Protein AF-A0A537R781-F1 (afdb_monomer_lite)

Structure (mmCIF, N/CA/C/O backbone):
data_AF-A0A537R781-F1
#
_entry.id   AF-A0A537R781-F1
#
loop_
_atom_site.group_PDB
_atom_site.id
_atom_site.type_symbol
_atom_site.label_atom_id
_atom_site.label_alt_id
_atom_site.label_comp_id
_atom_site.label_asym_id
_atom_site.label_entity_id
_atom_site.label_seq_id
_atom_site.pdbx_PDB_ins_code
_atom_site.Cartn_x
_atom_site.Cartn_y
_atom_site.Cartn_z
_atom_site.occupancy
_atom_site.B_iso_or_equiv
_atom_site.auth_seq_id
_atom_site.auth_comp_id
_atom_site.auth_asym_id
_atom_site.auth_atom_id
_atom_site.pdbx_PDB_model_num
ATOM 1 N N . GLU A 1 1 ? 22.331 3.820 -14.905 1.00 85.75 1 GLU A N 1
ATOM 2 C CA . GLU A 1 1 ? 21.748 2.591 -14.314 1.00 85.75 1 GLU A CA 1
ATOM 3 C C . GLU A 1 1 ? 20.408 2.846 -13.614 1.00 85.75 1 GLU A C 1
ATOM 5 O O . GLU A 1 1 ? 19.426 2.212 -13.982 1.00 85.75 1 GLU A O 1
ATOM 10 N 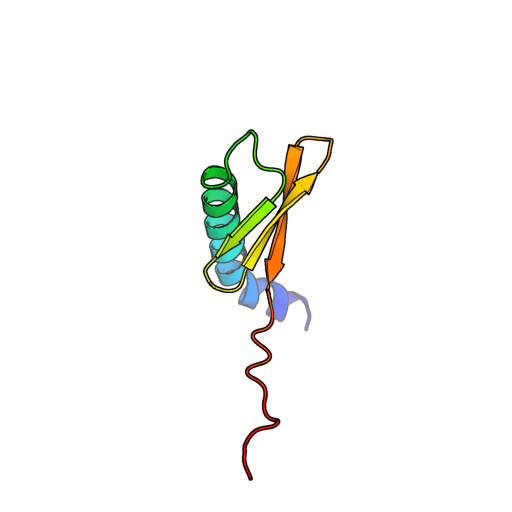N . PHE A 1 2 ? 20.301 3.824 -12.706 1.00 95.56 2 PHE A N 1
ATOM 11 C CA . PHE A 1 2 ? 19.047 4.123 -11.984 1.00 95.56 2 PHE A CA 1
ATOM 12 C C . PHE A 1 2 ? 17.870 4.591 -12.852 1.00 95.56 2 PHE A C 1
ATOM 14 O O . PHE A 1 2 ? 16.739 4.181 -12.609 1.00 95.56 2 PHE A O 1
ATOM 21 N N . SER A 1 3 ? 18.118 5.387 -13.897 1.00 97.19 3 SER A N 1
ATOM 22 C CA . SER A 1 3 ? 17.073 5.825 -14.839 1.00 97.19 3 SER A CA 1
ATOM 23 C C . SER A 1 3 ? 16.366 4.648 -15.523 1.00 97.19 3 SER A C 1
ATOM 25 O O . SER A 1 3 ? 15.149 4.669 -15.705 1.00 97.19 3 SER A O 1
ATOM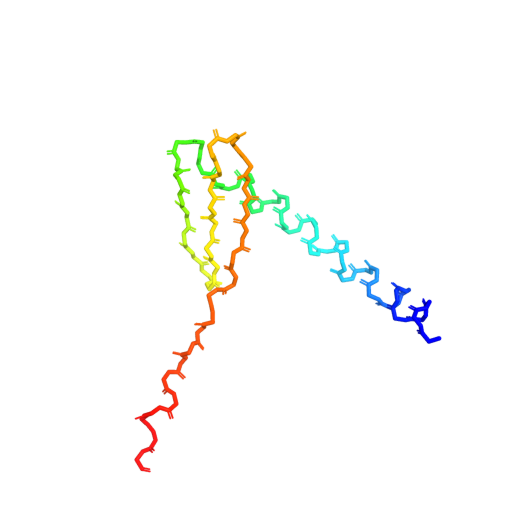 27 N N . ASN A 1 4 ? 17.112 3.586 -15.841 1.00 97.50 4 ASN A N 1
ATOM 28 C CA . ASN A 1 4 ? 16.563 2.373 -16.443 1.00 97.50 4 ASN A CA 1
ATOM 29 C C . ASN A 1 4 ? 15.707 1.586 -15.448 1.00 97.50 4 ASN A C 1
ATOM 31 O O . ASN A 1 4 ? 14.640 1.109 -15.825 1.00 97.50 4 ASN A O 1
ATOM 35 N N . VAL A 1 5 ? 16.140 1.480 -14.186 1.00 97.94 5 VAL A N 1
ATOM 36 C CA . VAL A 1 5 ? 15.346 0.843 -13.124 1.00 97.94 5 VAL A CA 1
ATOM 37 C C . VAL A 1 5 ? 14.053 1.617 -12.900 1.00 97.94 5 VAL A C 1
ATOM 39 O O . VAL A 1 5 ? 12.988 1.018 -12.978 1.00 97.94 5 VAL A O 1
ATOM 42 N N . PHE A 1 6 ? 14.139 2.939 -12.731 1.00 96.75 6 PHE A N 1
ATOM 43 C CA . PHE A 1 6 ? 12.981 3.806 -12.512 1.00 96.75 6 PHE A CA 1
ATOM 44 C C . PHE A 1 6 ? 11.947 3.681 -13.637 1.00 96.75 6 PHE A C 1
ATOM 46 O O . PHE A 1 6 ? 10.759 3.502 -13.377 1.00 96.75 6 PHE A O 1
ATOM 53 N N . ARG A 1 7 ? 12.399 3.708 -14.901 1.00 97.50 7 ARG A N 1
ATOM 54 C CA . ARG A 1 7 ? 11.516 3.517 -16.059 1.00 97.50 7 ARG A CA 1
ATOM 55 C C . ARG A 1 7 ? 10.881 2.127 -16.060 1.00 97.50 7 ARG A C 1
ATOM 57 O O . ARG A 1 7 ? 9.689 2.013 -16.310 1.00 97.50 7 ARG A O 1
ATOM 64 N N . ARG A 1 8 ? 11.666 1.084 -15.774 1.00 97.88 8 ARG A N 1
ATOM 65 C CA . ARG A 1 8 ? 11.204 -0.311 -15.761 1.00 97.88 8 ARG A CA 1
ATOM 66 C C . ARG A 1 8 ? 10.182 -0.585 -14.656 1.00 97.88 8 ARG A C 1
ATOM 68 O O . ARG A 1 8 ? 9.296 -1.401 -14.861 1.00 97.88 8 ARG A O 1
ATOM 75 N N . THR A 1 9 ? 10.299 0.059 -13.496 1.00 98.06 9 THR A N 1
ATOM 76 C CA . THR A 1 9 ? 9.409 -0.185 -12.348 1.00 98.06 9 THR A CA 1
ATOM 77 C C . THR A 1 9 ? 8.177 0.714 -12.320 1.00 98.06 9 THR A C 1
ATOM 79 O O . THR A 1 9 ? 7.351 0.557 -11.426 1.00 98.06 9 THR A O 1
ATOM 82 N N . ARG A 1 10 ? 8.043 1.665 -13.256 1.00 97.75 10 ARG A N 1
ATOM 83 C CA . ARG A 1 10 ? 6.963 2.660 -13.233 1.00 97.75 10 ARG A CA 1
ATOM 84 C C . ARG A 1 10 ? 5.574 2.026 -13.273 1.00 97.75 10 ARG A C 1
ATOM 86 O O . ARG A 1 10 ? 4.743 2.391 -12.452 1.00 97.75 10 ARG A O 1
ATOM 93 N N . ASP A 1 11 ? 5.338 1.074 -14.168 1.00 97.75 11 ASP A N 1
ATOM 94 C CA . ASP A 1 11 ? 4.005 0.478 -14.326 1.00 97.75 11 ASP A CA 1
ATOM 95 C C . ASP A 1 11 ? 3.619 -0.372 -13.109 1.00 97.75 11 ASP A C 1
ATOM 97 O O . ASP A 1 11 ? 2.531 -0.205 -12.565 1.00 97.75 11 ASP A O 1
ATOM 101 N N . ALA A 1 12 ? 4.554 -1.177 -12.590 1.00 97.50 12 ALA A N 1
ATOM 102 C CA . ALA A 1 12 ? 4.357 -1.935 -11.353 1.00 97.50 12 ALA A CA 1
ATOM 103 C C . ALA A 1 12 ? 4.104 -1.022 -10.137 1.00 97.50 12 ALA A C 1
ATOM 105 O O . ALA A 1 12 ? 3.298 -1.343 -9.267 1.00 97.50 12 ALA A O 1
ATOM 106 N N . TYR A 1 13 ? 4.772 0.135 -10.070 1.00 97.19 13 TYR A N 1
ATOM 107 C CA . TYR A 1 13 ? 4.522 1.129 -9.027 1.00 97.19 13 TYR A CA 1
ATOM 108 C C . TYR A 1 13 ? 3.119 1.741 -9.140 1.00 97.19 13 TYR A C 1
ATOM 110 O O . TYR A 1 13 ? 2.448 1.897 -8.124 1.00 97.19 13 TYR A O 1
ATOM 118 N N . LEU A 1 14 ? 2.657 2.053 -10.355 1.00 98.25 14 LEU A N 1
ATOM 119 C CA . LEU A 1 14 ? 1.308 2.584 -10.576 1.00 98.25 14 LEU A CA 1
ATOM 120 C C . LEU A 1 14 ? 0.229 1.561 -10.204 1.00 98.25 14 LEU A C 1
ATOM 122 O O . LEU A 1 14 ? -0.734 1.911 -9.528 1.00 98.25 14 LEU A O 1
ATOM 126 N N . GLU A 1 15 ? 0.406 0.300 -10.596 1.00 98.00 15 GLU A N 1
ATOM 127 C CA . GLU A 1 15 ? -0.495 -0.787 -10.206 1.00 98.00 15 GLU A CA 1
ATOM 128 C C . GLU A 1 15 ? -0.539 -0.959 -8.682 1.00 98.00 15 GLU A C 1
ATOM 130 O O . GLU A 1 15 ? -1.618 -1.039 -8.095 1.00 98.00 15 GLU A O 1
ATOM 135 N N . HIS A 1 16 ? 0.623 -0.921 -8.025 1.00 96.25 16 HIS A N 1
ATOM 136 C CA . HIS A 1 16 ? 0.710 -0.970 -6.569 1.00 96.25 16 HIS A CA 1
ATOM 137 C C . HIS A 1 16 ? -0.002 0.216 -5.899 1.00 96.25 16 HIS A C 1
ATOM 139 O O . HIS A 1 16 ? -0.754 0.004 -4.949 1.00 96.25 16 HIS A O 1
ATOM 145 N N . GLU A 1 17 ? 0.188 1.451 -6.371 1.00 97.25 17 GLU A N 1
ATOM 146 C CA . GLU A 1 17 ? -0.480 2.622 -5.785 1.00 97.25 17 GLU A CA 1
ATOM 147 C C . GLU A 1 17 ? -2.002 2.579 -5.987 1.00 97.25 17 GLU A C 1
ATOM 149 O O . GLU A 1 17 ? -2.737 2.928 -5.062 1.00 97.25 17 GLU A O 1
ATOM 154 N N . ASN A 1 18 ? -2.479 2.072 -7.130 1.00 97.56 18 ASN A N 1
ATOM 155 C CA . ASN A 1 18 ? -3.905 1.836 -7.361 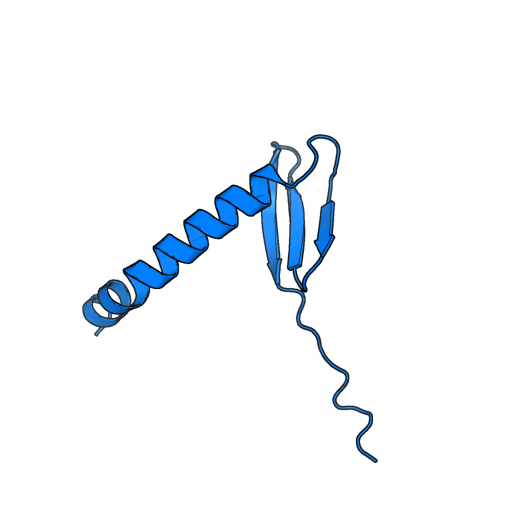1.00 97.56 18 ASN A CA 1
ATOM 156 C C . ASN A 1 18 ? -4.461 0.790 -6.383 1.00 97.56 18 ASN A C 1
ATOM 158 O O . ASN A 1 18 ? -5.418 1.067 -5.664 1.00 97.56 18 ASN A O 1
ATOM 162 N N . ALA A 1 19 ? -3.826 -0.383 -6.280 1.00 96.25 19 ALA A N 1
ATOM 163 C CA . ALA A 1 19 ? -4.251 -1.436 -5.355 1.00 96.25 19 ALA A CA 1
ATOM 164 C C . ALA A 1 19 ? -4.245 -0.957 -3.893 1.00 96.25 19 ALA A C 1
ATOM 166 O O . ALA A 1 19 ? -5.152 -1.245 -3.115 1.00 96.25 19 ALA A O 1
ATOM 167 N N . LYS A 1 20 ? -3.237 -0.170 -3.515 1.00 95.31 20 LYS A N 1
ATOM 168 C CA . LYS A 1 20 ? -3.124 0.434 -2.188 1.00 95.31 20 LYS A CA 1
ATOM 169 C C . LYS A 1 20 ? -4.242 1.436 -1.905 1.00 95.31 20 LYS A C 1
ATOM 171 O O . LYS A 1 20 ? -4.668 1.525 -0.757 1.00 95.31 20 LYS A O 1
ATOM 176 N N . ALA A 1 21 ? -4.706 2.196 -2.897 1.00 95.94 21 ALA A N 1
ATOM 177 C CA . ALA A 1 21 ? -5.847 3.095 -2.735 1.00 95.94 21 ALA A CA 1
ATOM 178 C C . ALA A 1 21 ? -7.142 2.311 -2.470 1.00 95.94 21 ALA A C 1
ATOM 180 O O . ALA A 1 21 ? -7.832 2.605 -1.494 1.00 95.94 21 ALA A O 1
ATOM 181 N N . GLU A 1 22 ? -7.400 1.259 -3.249 1.00 96.00 22 GLU A N 1
ATOM 182 C CA . GLU A 1 22 ? -8.558 0.377 -3.052 1.00 96.00 22 GLU A CA 1
ATOM 183 C C . GLU A 1 22 ? -8.536 -0.277 -1.661 1.00 96.00 22 GLU A C 1
ATOM 185 O O . GLU A 1 22 ? -9.520 -0.227 -0.925 1.00 96.00 22 GLU A O 1
ATOM 190 N N . LEU A 1 23 ? -7.381 -0.803 -1.232 1.00 95.00 23 LEU A N 1
ATOM 191 C CA . LEU A 1 23 ? -7.223 -1.399 0.099 1.00 95.00 23 LEU A CA 1
ATOM 192 C C . LEU A 1 23 ? -7.515 -0.415 1.239 1.00 95.00 23 LEU A C 1
ATOM 194 O O . LEU A 1 23 ? -8.044 -0.819 2.273 1.00 95.00 23 LEU A O 1
ATOM 198 N N . LYS A 1 24 ? -7.179 0.872 1.076 1.00 94.06 24 LYS A N 1
ATOM 199 C CA . LYS A 1 24 ? -7.522 1.896 2.076 1.00 94.06 24 LYS A CA 1
ATOM 200 C C . LYS A 1 24 ? -9.030 2.099 2.164 1.00 94.06 24 LYS A C 1
ATOM 202 O O . LYS A 1 24 ? -9.532 2.242 3.272 1.00 94.06 24 LYS A O 1
ATOM 207 N N . GLY A 1 25 ? -9.728 2.082 1.027 1.00 93.06 25 GLY A N 1
ATOM 208 C CA . GLY A 1 25 ? -11.186 2.207 0.968 1.00 93.06 25 GLY A CA 1
ATOM 209 C C . GLY A 1 25 ? -11.929 1.031 1.608 1.00 93.06 25 GLY A C 1
ATOM 210 O O . GLY A 1 25 ? -13.035 1.205 2.108 1.00 93.06 25 GLY A O 1
ATOM 211 N N . LEU A 1 26 ? -11.310 -0.151 1.652 1.00 93.62 26 LEU A N 1
ATOM 212 C CA . LEU A 1 26 ? -11.870 -1.331 2.319 1.00 93.62 26 LEU A CA 1
ATOM 213 C C . LEU A 1 26 ? -11.712 -1.308 3.847 1.00 93.62 26 LEU A C 1
ATOM 215 O O . LEU A 1 26 ? -12.370 -2.088 4.535 1.00 93.62 26 LEU A O 1
ATOM 219 N N . MET A 1 27 ? -10.831 -0.466 4.395 1.00 93.06 27 MET A N 1
ATOM 220 C CA . MET A 1 27 ? -10.590 -0.418 5.835 1.00 93.06 27 MET A CA 1
ATOM 221 C C . MET A 1 27 ? -11.712 0.361 6.542 1.00 93.06 27 MET A C 1
ATOM 223 O O . MET A 1 27 ? -11.865 1.553 6.272 1.00 93.06 27 MET A O 1
ATOM 227 N N . PRO A 1 28 ? -12.443 -0.241 7.502 1.00 92.75 28 PRO A N 1
ATOM 228 C CA . PRO A 1 28 ? -13.485 0.468 8.244 1.00 92.75 28 PRO A CA 1
ATOM 229 C C . PRO A 1 28 ? -12.938 1.703 8.972 1.00 92.75 28 PRO A C 1
ATOM 231 O O . PRO A 1 28 ? -11.795 1.705 9.443 1.00 92.75 28 PRO A O 1
ATOM 234 N N . GLU A 1 29 ? -13.741 2.762 9.065 1.00 90.12 29 GLU A N 1
ATOM 235 C CA . GLU A 1 29 ? -13.336 4.047 9.661 1.00 90.12 29 GLU A CA 1
ATOM 236 C C . GLU A 1 29 ? -13.048 3.951 11.166 1.00 90.12 29 GLU A C 1
ATOM 238 O O . GLU A 1 29 ? -12.162 4.629 11.685 1.00 90.12 29 GLU A O 1
ATOM 243 N N . ASP A 1 30 ? -13.753 3.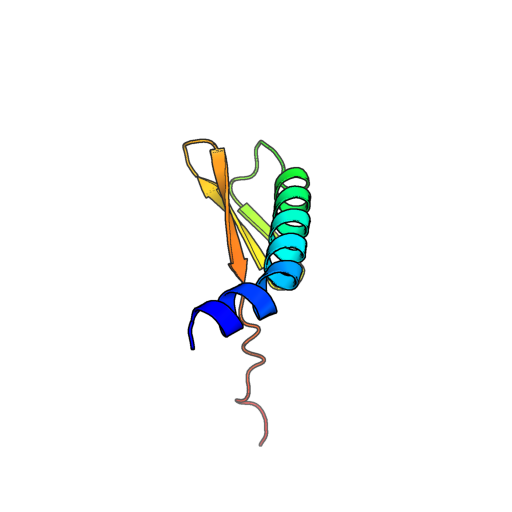068 11.867 1.00 91.31 30 ASP A N 1
ATOM 244 C CA . ASP A 1 30 ? -13.610 2.802 13.299 1.00 91.31 30 ASP A CA 1
ATOM 245 C C . ASP A 1 30 ? -12.537 1.745 13.617 1.00 91.31 30 ASP A C 1
ATOM 247 O O . ASP A 1 30 ? -12.118 1.594 14.771 1.00 91.31 30 ASP A O 1
ATOM 251 N N . ALA A 1 31 ? -12.036 1.041 12.598 1.00 93.94 31 ALA A N 1
ATOM 252 C CA . ALA A 1 31 ? -10.995 0.042 12.764 1.00 93.94 31 ALA A CA 1
ATOM 253 C C . ALA A 1 31 ? -9.616 0.694 12.945 1.00 93.94 31 ALA A C 1
ATOM 255 O O . ALA A 1 31 ? -9.161 1.516 12.143 1.00 93.94 31 ALA A O 1
ATOM 256 N N . LYS A 1 32 ? -8.896 0.260 13.986 1.00 94.75 32 LYS A N 1
ATOM 257 C CA . LYS A 1 32 ? -7.468 0.580 14.168 1.00 94.75 32 LYS A CA 1
ATOM 258 C C . LYS A 1 32 ? -6.569 -0.300 13.300 1.00 94.75 32 LYS A C 1
ATOM 260 O O . LYS A 1 32 ? -5.477 0.123 12.920 1.00 94.75 32 LYS A O 1
ATOM 265 N N . GLU A 1 33 ? -7.029 -1.506 12.980 1.00 95.12 33 GLU A N 1
ATOM 266 C CA . GLU A 1 33 ? -6.317 -2.474 12.153 1.00 95.12 33 GLU A CA 1
ATOM 267 C C . GLU A 1 33 ? -7.273 -3.397 11.394 1.00 95.12 33 GLU A C 1
ATOM 269 O O . GLU A 1 33 ? -8.402 -3.618 11.825 1.00 95.12 33 GLU A O 1
ATOM 274 N N . ALA A 1 34 ? -6.795 -3.943 10.277 1.00 94.88 34 ALA A N 1
ATOM 275 C CA . ALA A 1 34 ? -7.455 -5.008 9.529 1.00 94.88 34 ALA A CA 1
ATOM 276 C C . ALA A 1 34 ? -6.392 -5.978 8.997 1.00 94.88 34 ALA A C 1
ATOM 278 O O . ALA A 1 34 ? -5.309 -5.548 8.596 1.00 94.88 34 ALA A O 1
ATOM 279 N N . ILE A 1 35 ? -6.672 -7.281 9.011 1.00 93.25 35 ILE A N 1
ATOM 280 C CA . ILE A 1 35 ? -5.736 -8.325 8.571 1.00 93.25 35 ILE A CA 1
ATOM 281 C C . ILE A 1 35 ? -6.450 -9.250 7.590 1.00 93.25 35 ILE A C 1
ATOM 283 O O . ILE A 1 35 ? -7.577 -9.671 7.836 1.00 93.25 35 ILE A O 1
ATOM 287 N N . GLY A 1 36 ? -5.781 -9.592 6.492 1.00 91.44 36 GLY A N 1
ATOM 288 C CA . GLY A 1 36 ? -6.282 -10.548 5.510 1.00 91.44 36 GLY A CA 1
ATOM 289 C C . GLY A 1 36 ? -5.305 -10.721 4.356 1.00 91.44 36 GLY A C 1
ATOM 290 O O . GLY A 1 36 ? -4.481 -9.847 4.116 1.00 91.44 36 GLY A O 1
ATOM 291 N N . HIS A 1 37 ? -5.377 -11.852 3.650 1.00 91.31 37 HIS A N 1
ATOM 292 C CA . HIS A 1 37 ? -4.588 -12.112 2.433 1.00 91.31 37 HIS A CA 1
ATOM 293 C C . HIS A 1 37 ? -3.070 -11.864 2.580 1.00 91.31 37 HIS A C 1
ATOM 295 O O . HIS A 1 37 ? -2.409 -11.437 1.639 1.00 91.31 37 HIS A O 1
ATOM 301 N N . GLY A 1 38 ? -2.512 -12.115 3.771 1.00 92.19 38 GLY A N 1
ATOM 302 C CA . GLY A 1 38 ? -1.083 -11.923 4.038 1.00 92.19 38 GLY A CA 1
ATOM 303 C C . GLY A 1 38 ? -0.654 -10.464 4.219 1.00 92.19 38 GLY A C 1
ATOM 304 O O . GLY A 1 38 ? 0.534 -10.173 4.149 1.00 92.19 38 GLY A O 1
ATOM 305 N N . ILE A 1 39 ? -1.580 -9.537 4.467 1.00 94.00 39 ILE A N 1
ATOM 306 C CA . ILE A 1 39 ? -1.268 -8.135 4.769 1.00 94.00 39 ILE A CA 1
ATOM 307 C C . ILE A 1 39 ? -1.979 -7.666 6.042 1.00 94.00 39 ILE A C 1
ATOM 309 O O . ILE A 1 39 ? -3.047 -8.166 6.407 1.00 94.00 39 ILE A O 1
ATOM 313 N N . ARG A 1 40 ? -1.390 -6.676 6.714 1.00 94.81 40 ARG A N 1
ATOM 314 C CA . ARG A 1 40 ? -1.980 -5.957 7.848 1.00 94.81 40 ARG A CA 1
ATOM 315 C C . ARG A 1 40 ? -2.075 -4.474 7.527 1.00 94.81 40 ARG A C 1
ATOM 317 O O . ARG A 1 40 ? -1.057 -3.826 7.311 1.00 94.81 40 ARG A O 1
ATOM 324 N N . ALA A 1 41 ? -3.285 -3.934 7.559 1.00 96.56 41 ALA A N 1
ATOM 325 C CA . ALA A 1 41 ? -3.548 -2.504 7.520 1.00 96.56 41 ALA A CA 1
ATOM 326 C C . ALA A 1 41 ? -3.535 -1.922 8.942 1.00 96.56 41 ALA A C 1
ATOM 328 O O . ALA A 1 41 ? -4.083 -2.529 9.865 1.00 96.56 41 ALA A O 1
ATOM 329 N N . LYS A 1 42 ? -2.937 -0.742 9.126 1.00 96.69 42 LYS A N 1
ATOM 330 C CA . LYS A 1 42 ? -2.911 0.003 10.395 1.00 96.69 42 LYS A CA 1
ATOM 331 C C . LYS A 1 42 ? -3.342 1.442 10.161 1.00 96.69 42 LYS A C 1
ATOM 333 O O . LYS A 1 42 ? -2.787 2.103 9.287 1.00 96.69 42 LYS A O 1
ATOM 338 N N . ARG A 1 43 ? -4.274 1.939 10.977 1.00 96.31 43 ARG A N 1
ATOM 339 C CA . ARG A 1 43 ? -4.716 3.338 10.971 1.00 96.31 43 ARG A CA 1
ATOM 340 C C . ARG A 1 43 ? -3.992 4.108 12.073 1.00 96.31 43 ARG A C 1
ATOM 342 O O . ARG A 1 43 ? -4.030 3.735 13.245 1.00 96.31 43 ARG A O 1
ATOM 349 N N . SER A 1 44 ? -3.305 5.181 11.701 1.00 95.06 44 SER A N 1
ATOM 350 C CA . SER A 1 44 ? -2.639 6.077 12.642 1.00 95.06 44 SER A CA 1
ATOM 351 C C . SER A 1 44 ? -3.657 6.922 13.417 1.00 95.06 44 SER A C 1
ATOM 353 O O . SER A 1 44 ? -4.823 7.035 13.039 1.00 95.06 44 SER A O 1
ATOM 355 N N . LYS A 1 45 ? -3.198 7.611 14.470 1.00 91.19 45 LYS A N 1
ATOM 356 C CA . LYS A 1 45 ? -4.032 8.582 15.205 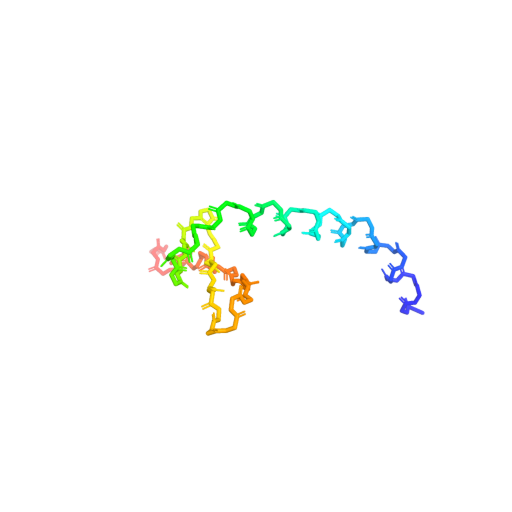1.00 91.19 45 LYS A CA 1
ATOM 357 C C . LYS A 1 45 ? -4.540 9.735 14.326 1.00 91.19 45 LYS A C 1
ATOM 359 O O . LYS A 1 45 ? -5.568 10.312 14.648 1.00 91.19 45 LYS A O 1
ATOM 364 N N . SER A 1 46 ? -3.832 10.070 13.243 1.00 92.94 46 SER A N 1
ATOM 365 C CA . SER A 1 46 ? -4.242 11.093 12.271 1.00 92.94 46 SER A CA 1
ATOM 366 C C . SER A 1 46 ? -5.095 10.538 11.122 1.00 92.94 46 SER A C 1
ATOM 368 O O . SER A 1 46 ? -5.399 11.273 10.190 1.00 92.94 46 SER A O 1
ATOM 370 N N . GLY A 1 47 ? -5.459 9.251 11.159 1.00 91.38 47 GLY A N 1
ATOM 371 C CA . GLY A 1 47 ? -6.282 8.598 10.136 1.00 91.38 47 GLY A CA 1
ATOM 372 C C . GLY A 1 47 ? -5.504 8.052 8.936 1.00 91.38 47 GLY A C 1
ATOM 373 O O . GLY A 1 47 ? -6.105 7.452 8.049 1.00 91.38 47 GLY A O 1
ATOM 374 N N . ALA A 1 48 ? -4.177 8.201 8.897 1.00 94.06 48 ALA A N 1
ATOM 375 C CA . ALA A 1 48 ? -3.367 7.647 7.816 1.00 94.06 48 ALA A CA 1
ATOM 376 C C . ALA A 1 48 ? -3.328 6.116 7.899 1.00 94.06 48 ALA A C 1
ATOM 378 O O . ALA A 1 48 ? -3.016 5.561 8.951 1.00 94.06 48 ALA A O 1
ATOM 379 N N . VAL A 1 49 ? -3.599 5.445 6.781 1.00 95.62 49 VAL A N 1
ATOM 380 C CA . VAL A 1 49 ? -3.554 3.981 6.686 1.00 95.62 49 VAL A CA 1
ATOM 381 C C . VAL A 1 49 ? -2.252 3.532 6.023 1.00 95.62 49 VAL A C 1
ATOM 383 O O . VAL A 1 49 ? -1.925 3.979 4.917 1.00 95.62 49 VAL A O 1
ATOM 386 N N . SER A 1 50 ? -1.521 2.642 6.692 1.00 94.50 50 SER A N 1
ATOM 387 C CA . SER A 1 50 ? -0.320 1.969 6.185 1.00 94.50 50 SER A CA 1
ATOM 388 C C . SER A 1 50 ? -0.525 0.457 6.118 1.00 94.50 50 SER A C 1
ATOM 390 O O . SER A 1 50 ? -1.359 -0.083 6.843 1.00 94.50 50 SER A O 1
ATOM 392 N N . PHE A 1 51 ? 0.262 -0.225 5.285 1.00 95.50 51 PHE A N 1
ATOM 393 C CA . PHE A 1 51 ? 0.187 -1.673 5.103 1.00 95.50 51 PHE A CA 1
ATOM 394 C C . PHE A 1 51 ? 1.541 -2.317 5.374 1.00 95.50 51 PHE A C 1
ATOM 396 O O . PHE A 1 51 ? 2.556 -1.841 4.869 1.00 95.50 51 PHE A O 1
ATOM 403 N N . ASP A 1 52 ? 1.525 -3.409 6.128 1.00 94.00 52 ASP A N 1
ATOM 404 C CA . ASP A 1 52 ? 2.657 -4.306 6.319 1.00 94.00 52 ASP A CA 1
ATOM 405 C C . ASP A 1 52 ? 2.336 -5.636 5.630 1.00 94.00 52 ASP A C 1
ATOM 407 O O . ASP A 1 52 ? 1.265 -6.208 5.853 1.00 94.00 52 ASP A O 1
ATOM 411 N N . VAL A 1 53 ? 3.254 -6.146 4.808 1.00 92.69 53 VAL A N 1
ATOM 412 C CA . VAL A 1 53 ? 3.157 -7.523 4.312 1.00 92.69 53 VAL A CA 1
ATOM 413 C C . VAL A 1 53 ? 3.495 -8.444 5.473 1.00 92.69 53 VAL A C 1
ATOM 415 O O . VAL A 1 53 ? 4.584 -8.372 6.040 1.00 92.69 53 VAL A O 1
ATOM 418 N N . LEU A 1 54 ? 2.552 -9.301 5.839 1.00 90.69 54 LEU A N 1
ATOM 419 C CA . LEU A 1 54 ? 2.803 -10.381 6.770 1.00 90.69 54 LEU A CA 1
ATOM 420 C C . LEU A 1 54 ? 3.541 -11.455 5.981 1.00 90.69 54 LEU A C 1
ATOM 422 O O . LEU A 1 54 ? 2.957 -12.128 5.133 1.00 90.69 54 LEU A O 1
ATOM 426 N N . SER A 1 55 ? 4.842 -11.597 6.228 1.00 72.69 55 SER A N 1
ATOM 427 C CA . SER A 1 55 ? 5.559 -12.783 5.789 1.00 72.69 55 SER A CA 1
ATOM 428 C C . SER A 1 55 ? 4.823 -13.992 6.357 1.00 72.69 55 SER A C 1
ATOM 430 O O . SER A 1 55 ? 4.805 -14.201 7.570 1.00 72.69 55 SER A O 1
ATOM 432 N N . LEU A 1 56 ? 4.214 -14.793 5.482 1.00 58.53 56 LEU A N 1
ATOM 433 C CA . LEU A 1 56 ? 4.014 -16.196 5.788 1.00 58.53 56 LEU A CA 1
ATOM 434 C C . LEU A 1 56 ? 5.425 -16.778 5.885 1.00 58.53 56 LEU A C 1
ATOM 436 O O . LEU A 1 56 ? 5.957 -17.308 4.911 1.00 58.53 56 LEU A O 1
ATOM 440 N N . GLU A 1 57 ? 6.054 -16.674 7.052 1.00 51.31 57 GLU A N 1
ATOM 441 C CA . GLU A 1 57 ? 6.914 -17.761 7.484 1.00 51.31 57 GLU A CA 1
ATOM 442 C C . GLU A 1 57 ? 5.981 -18.972 7.590 1.00 51.31 57 GLU A C 1
ATOM 444 O O . GLU A 1 57 ? 5.449 -19.302 8.644 1.00 51.31 57 GLU A O 1
ATOM 449 N N . VAL A 1 58 ? 5.694 -19.596 6.439 1.00 50.00 58 VAL A N 1
ATOM 450 C CA . VAL A 1 58 ? 5.423 -21.022 6.408 1.00 50.00 58 VAL A CA 1
ATOM 451 C C . VAL A 1 58 ? 6.672 -21.602 7.027 1.00 50.00 58 VAL A C 1
ATOM 453 O O . VAL A 1 58 ? 7.733 -21.609 6.404 1.00 50.00 58 VAL A O 1
ATOM 456 N N . ASP A 1 59 ? 6.527 -21.944 8.295 1.00 47.00 59 ASP A N 1
ATOM 457 C CA . ASP A 1 59 ? 7.423 -22.722 9.114 1.00 47.00 59 ASP A CA 1
ATOM 458 C C . ASP A 1 59 ? 8.148 -23.765 8.240 1.00 47.00 59 ASP A C 1
ATOM 460 O O . ASP A 1 59 ? 7.655 -24.858 7.969 1.00 47.00 59 ASP A O 1
ATOM 464 N N . ARG A 1 60 ? 9.333 -23.411 7.725 1.00 48.25 60 ARG A N 1
ATOM 465 C CA . ARG A 1 60 ? 10.272 -24.370 7.130 1.00 48.25 60 ARG A CA 1
ATOM 466 C C . ARG A 1 60 ? 11.009 -25.118 8.255 1.00 48.25 60 ARG A C 1
ATOM 468 O O . ARG A 1 60 ? 12.177 -25.448 8.083 1.00 48.25 60 ARG A O 1
ATOM 475 N N . ALA A 1 61 ? 10.361 -25.378 9.396 1.00 47.41 61 ALA A N 1
ATOM 476 C CA . ALA A 1 61 ? 10.884 -26.207 10.482 1.00 47.41 61 ALA A CA 1
ATOM 477 C C . ALA A 1 61 ? 10.072 -27.507 10.695 1.00 47.41 61 ALA A C 1
ATOM 479 O O . ALA A 1 61 ? 10.180 -28.160 11.734 1.00 47.41 61 ALA A O 1
ATOM 480 N N . GLN A 1 62 ? 9.334 -27.961 9.676 1.00 48.16 62 GLN A N 1
ATOM 481 C CA . GLN A 1 62 ? 8.751 -29.311 9.619 1.00 48.16 62 GLN A CA 1
ATOM 482 C C . GLN A 1 62 ? 8.979 -29.983 8.248 1.00 48.16 62 GLN A C 1
ATOM 484 O O . GLN A 1 62 ? 8.053 -30.485 7.617 1.00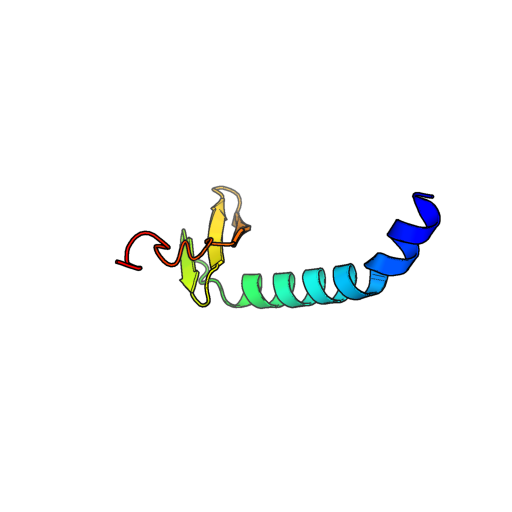 48.16 62 GLN A O 1
ATOM 489 N N . LEU A 1 63 ? 10.227 -30.019 7.777 1.00 48.22 63 LEU A N 1
ATOM 490 C CA . LEU A 1 63 ? 10.687 -31.135 6.946 1.00 48.22 63 LEU A CA 1
ATOM 491 C C . LEU A 1 63 ? 11.717 -31.896 7.778 1.00 48.22 63 LEU A C 1
ATOM 493 O O . LEU A 1 63 ? 12.800 -31.385 8.050 1.00 48.22 63 LEU A O 1
ATOM 497 N N . GLN A 1 64 ? 11.252 -33.049 8.259 1.00 45.00 64 GLN A N 1
ATOM 498 C CA . GLN A 1 64 ? 11.976 -34.091 8.986 1.00 45.00 64 GLN A CA 1
ATOM 499 C C . GLN A 1 64 ? 13.321 -34.449 8.350 1.00 45.00 64 GLN A C 1
ATOM 501 O O . GLN A 1 64 ? 13.384 -34.486 7.099 1.00 45.00 64 GLN A O 1
#

Foldseek 3Di:
DVVVVCVVCVVVVVVVVVVVVVVLVPDDQPDQWDDDPQKIWGQDPVRDIDIDRRPPPPPPPPPD

pLDDT: mean 88.09, std 16.15, range [45.0, 98.25]

Secondary structure (DSSP, 8-state):
-HHHHHHHHHHHHHHHHHHHHHHHHTS-TT-SEEEETTEEEEE-TTS-EEEEE------TT---

Sequence (64 aa):
EFSNVFRRTRDAYLEHENAKAELKGLMPEDAKEAIGHGIRAKRSKSGAVSFDVLSLEVDRAQLQ

Radius of gyration: 16.24 Å; chains: 1; bounding box: 35×45×32 Å